Protein AF-A0A7W6X5T3-F1 (afdb_monomer_lite)

Structure (mmCIF, N/CA/C/O backbone):
data_AF-A0A7W6X5T3-F1
#
_entry.id   AF-A0A7W6X5T3-F1
#
loop_
_atom_site.group_PDB
_atom_site.id
_atom_site.type_symbol
_ato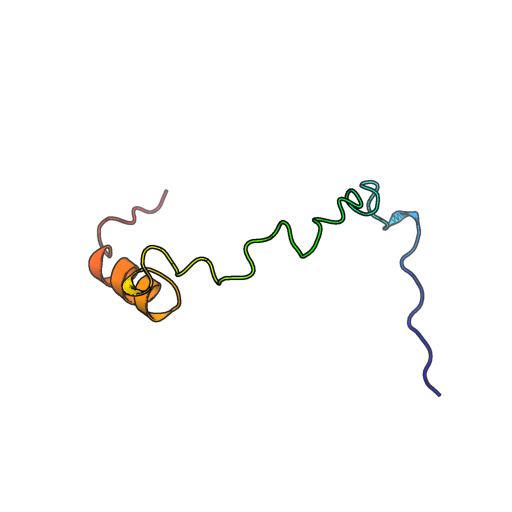m_site.label_atom_id
_atom_site.label_alt_id
_atom_site.label_comp_id
_atom_site.label_asym_id
_atom_site.label_entity_id
_atom_site.label_seq_id
_atom_site.pdbx_PDB_ins_code
_atom_site.Cartn_x
_atom_site.Cartn_y
_atom_site.Cartn_z
_atom_site.occupancy
_atom_site.B_iso_or_equiv
_atom_site.auth_seq_id
_atom_site.auth_comp_id
_atom_site.auth_asym_id
_atom_site.auth_atom_id
_atom_site.pdbx_PDB_model_num
ATOM 1 N N . MET A 1 1 ? 25.063 -21.260 -23.930 1.00 48.22 1 MET A N 1
ATOM 2 C CA . MET A 1 1 ? 24.524 -20.513 -25.086 1.00 48.22 1 MET A CA 1
ATOM 3 C C . MET A 1 1 ? 23.297 -19.741 -24.625 1.00 48.22 1 MET A C 1
ATOM 5 O O . MET A 1 1 ? 22.255 -20.353 -24.442 1.00 48.22 1 MET A O 1
ATOM 9 N N . THR A 1 2 ? 23.407 -18.437 -24.366 1.00 59.44 2 THR A N 1
ATOM 10 C CA . THR A 1 2 ? 22.241 -17.621 -23.981 1.00 59.44 2 THR A CA 1
ATOM 11 C C . THR A 1 2 ? 21.703 -16.941 -25.230 1.00 59.44 2 THR A C 1
ATOM 13 O O . THR A 1 2 ? 22.183 -15.876 -25.613 1.00 59.44 2 THR A O 1
ATOM 16 N N . SER A 1 3 ? 20.743 -17.576 -25.901 1.00 71.44 3 SER A N 1
ATOM 17 C CA . SER A 1 3 ? 20.018 -16.920 -26.988 1.00 71.44 3 SER A CA 1
ATOM 18 C C . SER A 1 3 ? 19.074 -15.893 -26.373 1.00 71.44 3 SER A C 1
ATOM 20 O O . SER A 1 3 ? 18.174 -16.256 -25.616 1.00 71.44 3 SER A O 1
ATOM 22 N N . LYS A 1 4 ? 19.287 -14.608 -26.665 1.00 75.12 4 LYS A N 1
ATOM 23 C CA . LYS A 1 4 ? 18.303 -13.571 -26.334 1.00 75.12 4 LYS A CA 1
ATOM 24 C C . LYS A 1 4 ?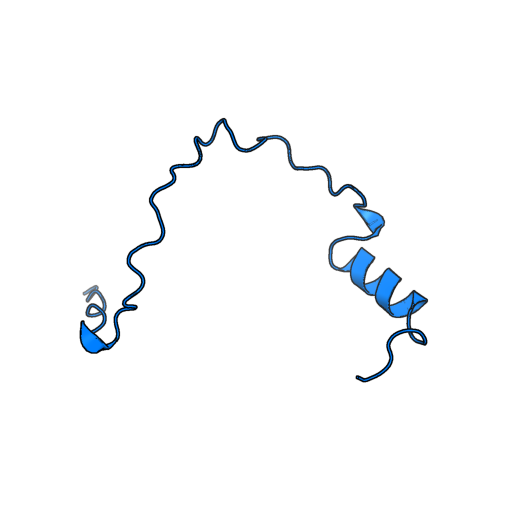 17.025 -13.839 -27.123 1.00 75.12 4 LYS A C 1
ATOM 26 O O . LYS A 1 4 ? 17.087 -14.266 -28.276 1.00 75.12 4 LYS A O 1
ATOM 31 N N . MET A 1 5 ? 15.881 -13.634 -26.473 1.00 81.75 5 MET A N 1
ATOM 32 C CA . MET A 1 5 ? 14.588 -13.764 -27.135 1.00 81.75 5 MET A CA 1
ATOM 33 C C . MET A 1 5 ? 14.489 -12.762 -28.293 1.00 81.75 5 MET A C 1
ATOM 35 O O . MET A 1 5 ? 15.046 -11.664 -28.194 1.00 81.75 5 MET A O 1
ATOM 39 N N . PRO A 1 6 ? 13.804 -13.132 -29.387 1.00 81.75 6 PRO A N 1
ATOM 40 C CA . PRO A 1 6 ? 13.578 -12.225 -30.499 1.00 81.75 6 PRO A CA 1
ATOM 41 C C . PRO A 1 6 ? 12.711 -11.041 -30.058 1.00 81.75 6 PRO A C 1
ATOM 43 O O . PRO A 1 6 ? 11.844 -11.165 -29.192 1.00 81.75 6 PRO A O 1
ATOM 46 N N . ASN A 1 7 ? 12.937 -9.887 -30.682 1.00 83.25 7 ASN A N 1
ATOM 47 C CA . ASN A 1 7 ? 12.132 -8.696 -30.434 1.00 83.25 7 ASN A CA 1
ATOM 48 C C . ASN A 1 7 ? 10.698 -8.881 -30.956 1.00 83.25 7 ASN A C 1
ATOM 50 O O . ASN A 1 7 ? 10.457 -9.599 -31.928 1.00 83.25 7 ASN A O 1
ATOM 54 N N . VAL A 1 8 ? 9.744 -8.188 -30.330 1.00 84.25 8 VAL A N 1
ATOM 55 C CA . VAL A 1 8 ? 8.327 -8.224 -30.718 1.00 84.25 8 VAL A CA 1
ATOM 56 C C . VAL A 1 8 ? 8.143 -7.649 -32.137 1.00 84.25 8 VAL A C 1
ATOM 58 O O . VAL A 1 8 ? 8.658 -6.558 -32.414 1.00 84.25 8 VAL A O 1
ATOM 61 N N . PRO A 1 9 ? 7.392 -8.327 -33.031 1.00 87.50 9 PRO A N 1
ATOM 62 C CA . PRO A 1 9 ? 7.135 -7.853 -34.391 1.00 87.50 9 PRO A CA 1
ATOM 63 C C . PRO A 1 9 ? 6.521 -6.442 -34.432 1.00 87.50 9 PRO A C 1
ATOM 65 O O . PRO A 1 9 ? 5.643 -6.160 -33.615 1.00 87.50 9 PRO A O 1
ATOM 68 N N . PRO A 1 10 ? 6.890 -5.577 -35.401 1.00 80.44 10 PRO A N 1
ATOM 69 C CA . PRO A 1 10 ? 6.432 -4.182 -35.461 1.00 80.44 10 PRO A CA 1
ATOM 70 C C . PRO A 1 10 ? 4.909 -4.005 -35.441 1.00 80.44 10 PRO A C 1
ATOM 72 O O . PRO A 1 10 ? 4.406 -3.102 -34.784 1.00 80.44 10 PRO A O 1
ATOM 75 N N . ALA A 1 11 ? 4.166 -4.899 -36.099 1.00 82.12 11 ALA A N 1
ATOM 76 C CA . ALA A 1 11 ? 2.701 -4.871 -36.122 1.00 82.12 11 ALA A CA 1
ATOM 77 C C . ALA A 1 11 ? 2.054 -5.081 -34.737 1.00 82.12 11 ALA A C 1
ATOM 79 O O . ALA A 1 11 ? 0.939 -4.617 -34.507 1.00 82.12 11 ALA A O 1
ATOM 80 N N . ASN A 1 12 ? 2.761 -5.747 -33.818 1.00 81.06 12 ASN A N 1
ATOM 81 C CA . ASN A 1 12 ? 2.307 -6.026 -32.453 1.00 81.06 12 ASN A CA 1
ATOM 82 C C . ASN A 1 12 ? 2.886 -5.032 -31.436 1.00 81.06 12 ASN A C 1
ATOM 84 O O . ASN A 1 12 ? 2.610 -5.140 -30.241 1.00 81.06 12 ASN A O 1
ATOM 88 N N . GLN A 1 13 ? 3.707 -4.078 -31.882 1.00 80.50 13 GLN A N 1
ATOM 89 C CA . GLN A 1 13 ? 4.176 -3.001 -31.024 1.00 80.50 13 GLN A CA 1
ATOM 90 C C . GLN A 1 13 ? 3.038 -1.998 -30.822 1.00 80.50 13 GLN A C 1
ATOM 92 O O . GLN A 1 13 ? 2.309 -1.639 -31.750 1.00 80.50 13 GLN A O 1
ATOM 97 N N . SER A 1 14 ? 2.864 -1.544 -29.584 1.00 79.62 14 SER A N 1
ATOM 98 C CA . SER A 1 14 ? 1.902 -0.490 -29.276 1.00 79.62 14 SER A CA 1
ATOM 99 C C . SER A 1 14 ? 2.208 0.762 -30.107 1.00 79.62 14 SER A C 1
ATOM 101 O O . SER A 1 14 ? 3.330 1.258 -30.099 1.00 79.62 14 SER A O 1
ATOM 103 N N . ARG A 1 15 ? 1.188 1.321 -30.774 1.00 75.81 15 ARG A N 1
ATOM 104 C CA . ARG A 1 15 ? 1.284 2.630 -31.457 1.00 75.81 15 ARG A CA 1
ATOM 105 C C . ARG A 1 15 ? 1.431 3.798 -30.487 1.00 75.81 15 ARG A C 1
ATOM 107 O O . ARG A 1 15 ? 1.812 4.892 -30.890 1.00 75.81 15 ARG A O 1
ATOM 114 N N . LYS A 1 16 ? 1.093 3.586 -29.213 1.00 71.00 16 LYS A N 1
ATOM 115 C CA . LYS A 1 16 ? 1.483 4.511 -28.153 1.00 71.00 16 LYS A CA 1
ATOM 116 C C . LYS A 1 16 ? 2.985 4.304 -27.994 1.00 71.00 16 LYS A C 1
ATOM 118 O O . LYS A 1 16 ? 3.375 3.209 -27.589 1.00 71.00 16 LYS A O 1
ATOM 123 N N . GLY A 1 17 ? 3.784 5.296 -28.392 1.00 67.38 17 GLY A N 1
ATOM 124 C CA . GLY A 1 17 ? 5.236 5.271 -28.212 1.00 67.38 17 GLY A CA 1
ATOM 125 C C . GLY A 1 17 ? 5.608 5.002 -26.755 1.00 67.38 17 GLY A C 1
ATOM 126 O O . GLY A 1 17 ? 4.737 5.003 -25.880 1.00 67.38 17 GLY A O 1
ATOM 127 N N . THR A 1 18 ? 6.894 4.775 -26.481 1.00 64.44 18 THR A N 1
ATOM 128 C CA . THR A 1 18 ? 7.395 4.771 -25.101 1.00 64.44 18 THR A CA 1
ATOM 129 C C . THR A 1 18 ? 6.814 5.998 -24.409 1.00 64.44 18 THR A C 1
ATOM 131 O O . THR A 1 18 ? 6.958 7.103 -24.932 1.00 64.44 18 THR A O 1
ATOM 134 N N . GLY A 1 19 ? 6.047 5.791 -23.333 1.00 58.19 19 GLY A N 1
ATOM 135 C CA . GLY A 1 19 ? 5.400 6.887 -22.616 1.00 58.19 19 GLY A CA 1
ATOM 136 C C . GLY A 1 19 ? 6.399 8.013 -22.361 1.00 58.19 19 GLY A C 1
ATOM 137 O O . GLY A 1 19 ? 7.591 7.746 -22.215 1.00 58.19 19 GLY A O 1
ATOM 138 N N . ASP A 1 20 ? 5.898 9.249 -22.381 1.00 54.25 20 ASP A N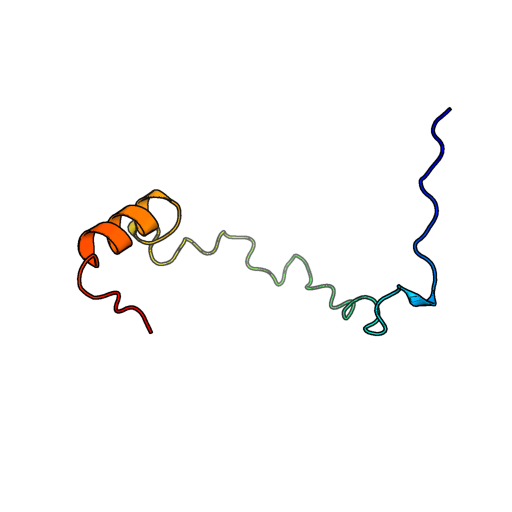 1
ATOM 139 C CA . ASP A 1 20 ? 6.671 10.485 -22.247 1.00 54.25 20 ASP A CA 1
ATOM 140 C C . ASP A 1 20 ? 7.855 10.301 -21.283 1.00 54.25 20 ASP A C 1
ATOM 142 O O . ASP A 1 20 ? 7.663 9.882 -20.137 1.00 54.25 20 ASP A O 1
ATOM 146 N N . THR A 1 21 ? 9.080 10.599 -21.732 1.00 57.50 21 THR A N 1
ATOM 147 C CA . THR A 1 21 ? 10.278 10.614 -20.882 1.00 57.50 21 THR A CA 1
ATOM 148 C C . THR A 1 21 ? 10.240 11.841 -19.984 1.00 57.50 21 THR A C 1
ATOM 150 O O . THR A 1 21 ? 11.200 12.611 -19.912 1.00 57.50 21 THR A O 1
ATOM 153 N N . LYS A 1 22 ? 9.135 12.045 -19.267 1.00 55.62 22 LYS A N 1
ATOM 154 C CA . LYS A 1 22 ? 9.174 12.837 -18.054 1.00 55.62 22 LYS A CA 1
ATOM 155 C C . LYS A 1 22 ? 10.074 12.055 -17.112 1.00 55.62 22 LYS A C 1
ATOM 157 O O . LYS A 1 22 ? 9.615 11.203 -16.357 1.00 55.62 22 LYS A O 1
ATOM 162 N N . GLN A 1 23 ? 11.378 12.323 -17.184 1.00 55.19 23 GLN A N 1
ATOM 163 C CA . GLN A 1 23 ? 12.252 12.157 -16.041 1.00 55.19 23 GLN A CA 1
ATOM 164 C C . GLN A 1 23 ? 11.636 13.038 -14.962 1.00 55.19 23 GLN A C 1
ATOM 166 O O . GLN A 1 23 ? 11.928 14.227 -14.859 1.00 55.19 23 GLN A O 1
ATOM 171 N N . THR A 1 24 ? 10.728 12.469 -14.175 1.00 54.22 24 THR A N 1
ATOM 172 C CA . THR A 1 24 ? 10.473 12.981 -12.842 1.00 54.22 24 THR A CA 1
ATOM 173 C C . THR A 1 24 ? 11.848 13.020 -12.201 1.00 54.22 24 THR A C 1
ATOM 175 O O . THR A 1 24 ? 12.462 11.964 -12.020 1.00 54.22 24 THR A O 1
ATOM 178 N N . SER A 1 25 ? 12.403 14.216 -11.968 1.00 55.53 25 SER A N 1
ATOM 179 C CA . SER A 1 25 ? 13.654 14.322 -11.225 1.00 55.53 25 SER A CA 1
ATOM 180 C C . SER A 1 25 ? 13.455 13.494 -9.959 1.00 55.53 25 SER A C 1
ATOM 182 O O . SER A 1 25 ? 12.445 13.668 -9.275 1.00 55.53 25 SER A O 1
ATOM 184 N N . ALA A 1 26 ? 14.357 12.559 -9.665 1.00 57.09 26 ALA A N 1
ATOM 185 C CA . ALA A 1 26 ? 14.232 11.716 -8.474 1.00 57.09 26 ALA A CA 1
ATOM 186 C C . ALA A 1 26 ? 14.162 12.554 -7.175 1.00 57.09 26 ALA A C 1
ATOM 188 O O . ALA A 1 26 ? 13.743 12.055 -6.136 1.00 57.09 26 ALA A O 1
ATOM 189 N N . ASP A 1 27 ? 14.533 13.836 -7.252 1.00 56.25 27 ASP A N 1
ATOM 190 C CA . ASP A 1 27 ? 14.396 14.859 -6.210 1.00 56.25 27 ASP A CA 1
ATOM 191 C C . ASP A 1 27 ? 13.029 15.555 -6.128 1.00 56.25 27 ASP A C 1
ATOM 193 O O . ASP A 1 27 ? 12.726 16.169 -5.113 1.00 56.25 27 ASP A O 1
ATOM 197 N N . GLN A 1 28 ? 12.187 15.464 -7.160 1.00 54.81 28 GLN A N 1
ATOM 198 C CA . GLN A 1 28 ? 10.819 16.007 -7.148 1.00 54.81 28 GLN A CA 1
ATOM 199 C C . GLN A 1 28 ? 9.785 14.997 -6.642 1.00 54.81 28 GLN A C 1
ATOM 201 O O . GLN A 1 28 ? 8.654 15.367 -6.340 1.00 54.81 28 GLN A O 1
ATOM 206 N N . THR A 1 29 ? 10.160 13.721 -6.533 1.00 57.44 29 THR A N 1
ATOM 207 C CA . THR A 1 29 ? 9.356 12.759 -5.779 1.00 57.44 29 THR A CA 1
ATOM 208 C C . THR A 1 29 ? 9.705 12.962 -4.309 1.00 57.44 29 THR A C 1
ATOM 210 O O . THR A 1 29 ? 10.890 12.865 -3.983 1.00 57.44 29 THR A O 1
ATOM 213 N N . PRO A 1 30 ? 8.746 13.237 -3.408 1.00 56.75 30 PRO A N 1
ATOM 214 C CA . PRO A 1 30 ? 9.025 13.224 -1.981 1.00 56.75 30 PRO A CA 1
ATOM 215 C C . PRO A 1 30 ? 9.680 11.881 -1.625 1.00 56.75 30 PRO A C 1
ATOM 217 O O . PRO A 1 30 ? 9.032 10.840 -1.625 1.00 56.75 30 PRO A O 1
ATOM 220 N N . ARG A 1 31 ? 10.994 11.885 -1.364 1.00 58.31 31 ARG A N 1
ATOM 221 C CA . ARG A 1 31 ? 11.759 10.704 -0.918 1.00 58.31 31 ARG A CA 1
ATOM 222 C C . ARG A 1 31 ? 11.576 10.423 0.575 1.00 58.31 31 ARG A C 1
ATOM 224 O O . ARG A 1 31 ? 12.353 9.696 1.181 1.00 58.31 31 ARG A O 1
ATOM 231 N N . GLY A 1 32 ? 10.545 10.994 1.180 1.00 55.47 32 GLY A N 1
ATOM 232 C CA . GLY A 1 32 ? 9.945 10.452 2.382 1.00 55.47 32 GLY A CA 1
ATOM 233 C C . GLY A 1 32 ? 8.748 9.668 1.906 1.00 55.47 32 GLY A C 1
ATOM 234 O O . GLY A 1 32 ? 7.927 10.230 1.185 1.00 55.47 32 GLY A O 1
ATOM 235 N N . GLN A 1 33 ? 8.663 8.392 2.280 1.00 59.81 33 GLN A N 1
ATOM 236 C CA . GLN A 1 33 ? 7.421 7.644 2.166 1.00 59.81 33 GLN A CA 1
ATOM 237 C C . GLN A 1 33 ? 6.285 8.598 2.506 1.00 59.81 33 GLN A C 1
ATOM 239 O O . GLN A 1 33 ? 6.303 9.186 3.592 1.00 59.81 33 GLN A O 1
ATOM 244 N N . GLN A 1 34 ? 5.368 8.822 1.563 1.00 59.97 34 GLN A N 1
ATOM 245 C CA . GLN A 1 34 ? 4.063 9.342 1.924 1.00 59.97 34 GLN A CA 1
ATOM 246 C C . GLN A 1 34 ? 3.601 8.360 2.986 1.00 59.97 34 GLN A C 1
ATOM 248 O O . GLN A 1 34 ? 3.272 7.218 2.665 1.00 59.97 34 GLN A O 1
ATOM 253 N N . ARG A 1 35 ? 3.766 8.733 4.264 1.00 60.91 35 ARG A N 1
ATOM 254 C CA . ARG A 1 35 ? 3.257 7.941 5.370 1.00 60.91 35 ARG A CA 1
ATOM 255 C C . ARG A 1 35 ? 1.823 7.726 4.962 1.00 60.91 35 ARG A C 1
ATOM 257 O O . ARG A 1 35 ? 1.145 8.718 4.696 1.00 60.91 35 ARG A O 1
ATOM 264 N N . ALA A 1 36 ? 1.445 6.462 4.782 1.00 66.75 36 ALA A N 1
ATOM 265 C CA . ALA A 1 36 ? 0.078 6.109 4.464 1.00 66.75 36 ALA A CA 1
ATOM 266 C C . ALA A 1 36 ? -0.787 6.975 5.374 1.00 66.75 36 ALA A C 1
ATOM 268 O O . ALA A 1 36 ? -0.642 6.872 6.589 1.00 66.75 36 ALA A O 1
ATOM 269 N N . GLU A 1 37 ? -1.568 7.904 4.810 1.00 74.38 37 GLU A N 1
ATOM 270 C CA . GLU A 1 37 ? -2.308 8.882 5.625 1.00 74.38 37 GLU A CA 1
ATOM 271 C C . GLU A 1 37 ? -3.191 8.161 6.650 1.00 74.38 37 GLU A C 1
ATOM 273 O O . GLU A 1 37 ? -3.467 8.687 7.721 1.00 74.38 37 GLU A O 1
ATOM 278 N N . ASN A 1 38 ? -3.547 6.908 6.342 1.00 74.75 38 ASN A N 1
ATOM 279 C CA . ASN A 1 38 ? -4.215 5.977 7.228 1.00 74.75 38 ASN A CA 1
ATOM 280 C C . ASN A 1 38 ? -3.541 4.594 7.140 1.00 74.75 38 ASN A C 1
ATOM 282 O O . ASN A 1 38 ? -4.015 3.739 6.387 1.00 74.75 38 ASN A O 1
ATOM 286 N N . PRO A 1 39 ? -2.445 4.336 7.874 1.00 76.06 39 PRO A N 1
ATOM 287 C CA . PRO A 1 39 ? -1.734 3.060 7.775 1.00 76.06 39 PRO A CA 1
ATOM 288 C C . PRO A 1 39 ? -2.619 1.887 8.227 1.00 76.06 39 PRO A C 1
ATOM 290 O O . PRO A 1 39 ? -2.555 0.814 7.637 1.00 76.06 39 PRO A O 1
ATOM 293 N N . ASP A 1 40 ? -3.524 2.122 9.183 1.00 78.81 40 ASP A N 1
ATOM 294 C CA . ASP A 1 40 ? -4.486 1.131 9.691 1.00 78.81 40 ASP A CA 1
ATOM 295 C C . ASP A 1 40 ? -5.621 0.803 8.709 1.00 78.81 40 ASP A C 1
ATOM 297 O O . ASP A 1 40 ? -6.382 -0.143 8.907 1.00 78.81 40 ASP A O 1
ATOM 301 N N . GLN A 1 41 ? -5.769 1.611 7.661 1.00 81.56 41 GLN A N 1
ATOM 302 C CA . GLN A 1 41 ? -6.801 1.478 6.634 1.00 81.56 41 GLN A CA 1
ATOM 303 C C . GLN A 1 41 ? -6.217 1.051 5.285 1.00 81.56 41 GLN A C 1
ATOM 305 O O . GLN A 1 41 ? -6.948 0.939 4.306 1.00 81.56 41 GLN A O 1
ATOM 310 N N . GLN A 1 42 ? -4.904 0.835 5.221 1.00 80.81 42 GLN A N 1
ATOM 311 C CA . GLN A 1 42 ? -4.181 0.484 4.008 1.00 80.81 42 GLN A CA 1
ATOM 312 C C . GLN A 1 42 ? -3.478 -0.868 4.175 1.00 80.81 42 GLN A C 1
ATOM 314 O O . GLN A 1 42 ? -3.290 -1.382 5.279 1.00 80.81 42 GLN A O 1
ATOM 319 N N . GLY A 1 43 ? -3.101 -1.477 3.051 1.00 85.94 43 GLY A N 1
ATOM 320 C CA . GLY A 1 43 ? -2.491 -2.804 3.037 1.00 85.94 43 GLY A CA 1
ATOM 321 C C . GLY A 1 43 ? -3.464 -3.924 3.418 1.00 85.94 43 GLY A C 1
ATOM 322 O O . GLY A 1 43 ? -4.668 -3.728 3.569 1.00 85.94 43 GLY A O 1
ATOM 323 N N . GLN A 1 44 ? -2.937 -5.142 3.549 1.00 86.88 44 GLN A N 1
ATOM 324 C CA . GLN A 1 44 ? -3.766 -6.340 3.706 1.00 86.88 44 GLN A CA 1
ATOM 325 C C . GLN A 1 44 ? -4.654 -6.288 4.960 1.00 86.88 44 GLN A C 1
ATOM 327 O O . GLN A 1 44 ? -5.840 -6.598 4.881 1.00 86.88 44 GLN A O 1
ATOM 332 N N . GLN A 1 45 ? -4.103 -5.878 6.106 1.00 86.88 45 GLN A N 1
ATOM 333 C CA . GLN A 1 45 ? -4.848 -5.838 7.369 1.00 86.88 45 GLN A CA 1
ATOM 334 C C . GLN A 1 45 ? -5.937 -4.757 7.368 1.00 86.88 45 GLN A C 1
ATOM 336 O O . GLN A 1 45 ? -7.063 -5.034 7.785 1.00 86.88 45 GLN A O 1
ATOM 341 N N . GLY A 1 46 ? -5.636 -3.563 6.844 1.00 88.19 46 GLY A N 1
ATOM 342 C CA . GLY A 1 46 ? -6.617 -2.487 6.697 1.00 88.19 46 GLY A CA 1
ATOM 343 C C . GLY A 1 46 ? -7.764 -2.882 5.770 1.00 88.19 46 GLY A C 1
ATOM 344 O O . GLY A 1 46 ? -8.931 -2.742 6.141 1.00 88.19 46 GLY A O 1
ATOM 345 N N . ASN A 1 47 ? -7.441 -3.504 4.632 1.00 87.56 47 ASN A N 1
ATOM 346 C CA . ASN A 1 47 ? -8.438 -4.024 3.696 1.00 87.56 47 ASN A CA 1
ATOM 347 C C . ASN A 1 47 ? -9.340 -5.083 4.353 1.00 87.56 47 ASN A C 1
ATOM 349 O O . ASN A 1 47 ? -10.558 -5.024 4.211 1.00 87.56 47 ASN A O 1
ATOM 353 N N . ILE A 1 48 ? -8.773 -6.030 5.115 1.00 87.69 48 ILE A N 1
ATOM 354 C CA . ILE A 1 48 ? -9.557 -7.040 5.849 1.00 87.69 48 ILE A CA 1
ATOM 355 C C . ILE A 1 48 ? -10.505 -6.366 6.844 1.00 87.69 48 ILE A C 1
ATOM 357 O O . ILE A 1 48 ? -11.684 -6.718 6.900 1.00 87.69 48 ILE A O 1
ATOM 361 N N . ARG A 1 49 ? -10.021 -5.384 7.614 1.00 88.50 49 ARG A N 1
ATOM 362 C CA . ARG A 1 49 ? -10.835 -4.678 8.611 1.00 88.50 49 ARG A CA 1
ATOM 363 C C . ARG A 1 49 ? -11.988 -3.917 7.961 1.00 88.50 49 ARG A C 1
ATOM 365 O O . ARG A 1 49 ? -13.118 -4.017 8.435 1.00 88.50 49 ARG A O 1
ATOM 372 N N . GLN A 1 50 ? -11.719 -3.195 6.878 1.00 88.06 50 GLN A N 1
ATOM 373 C CA . GLN A 1 50 ? -12.742 -2.467 6.128 1.00 88.06 50 GLN A CA 1
ATOM 374 C C . GLN A 1 50 ? -13.771 -3.416 5.522 1.00 88.06 50 GLN A C 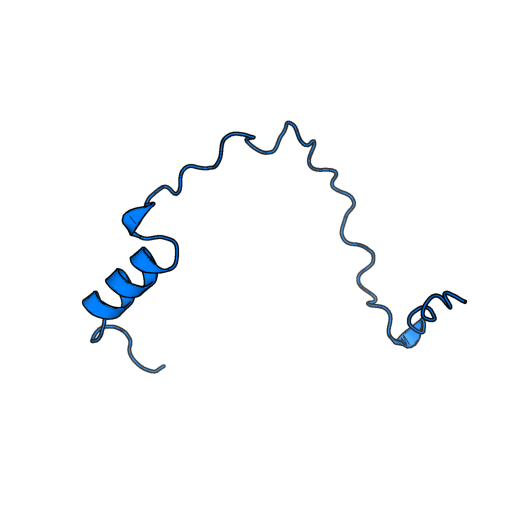1
ATOM 376 O O . GLN A 1 50 ? -14.964 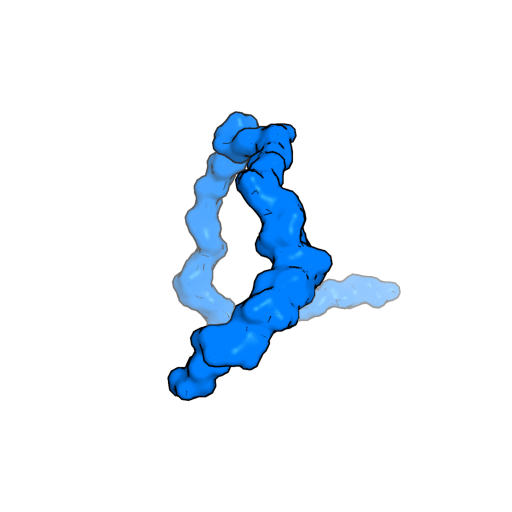-3.228 5.741 1.00 88.06 50 GLN A O 1
ATOM 381 N N . ASN A 1 51 ? -13.330 -4.474 4.841 1.00 85.75 51 ASN A N 1
ATOM 382 C CA . ASN A 1 51 ? -14.233 -5.448 4.234 1.00 85.75 51 ASN A CA 1
ATOM 383 C C . ASN A 1 51 ? -15.105 -6.136 5.284 1.00 85.75 51 ASN A C 1
ATOM 385 O O . ASN A 1 51 ? -16.303 -6.260 5.071 1.00 85.75 51 ASN A O 1
ATOM 389 N N . THR A 1 52 ? -14.529 -6.506 6.436 1.00 83.75 52 THR A N 1
ATOM 390 C CA . THR A 1 52 ? -15.256 -7.169 7.533 1.00 83.75 52 THR A CA 1
ATOM 391 C C . THR A 1 52 ? -16.229 -6.226 8.248 1.00 83.75 52 THR A C 1
ATOM 393 O O . THR A 1 52 ? -17.311 -6.644 8.646 1.00 83.75 52 THR A O 1
ATOM 396 N N . THR A 1 53 ? -15.883 -4.945 8.393 1.00 85.69 53 THR A N 1
ATOM 397 C CA . THR A 1 53 ? -16.784 -3.945 8.998 1.00 85.69 53 THR A CA 1
ATOM 398 C C . THR A 1 53 ? 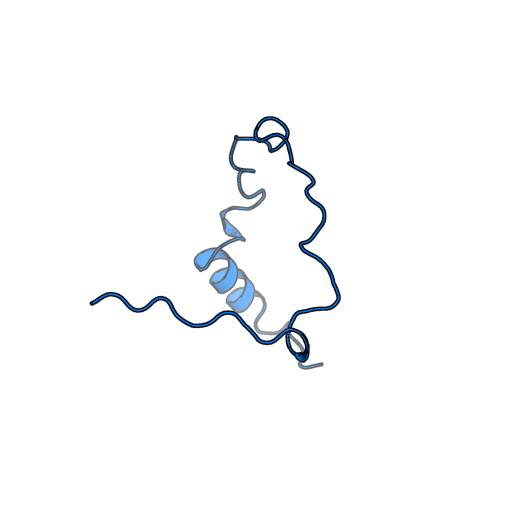-17.908 -3.555 8.033 1.00 85.69 53 THR A C 1
ATOM 400 O O . THR A 1 53 ? -19.031 -3.303 8.458 1.00 85.69 53 THR A O 1
ATOM 403 N N . ASN A 1 54 ? -17.629 -3.555 6.726 1.00 85.19 54 ASN A N 1
ATOM 404 C CA . ASN A 1 54 ? -18.554 -3.112 5.686 1.00 85.19 54 ASN A CA 1
ATOM 405 C C . ASN A 1 54 ? -19.296 -4.264 4.976 1.00 85.19 54 ASN A C 1
ATOM 407 O O . ASN A 1 54 ? -19.864 -4.028 3.910 1.00 85.19 54 ASN A O 1
ATOM 411 N N . GLN A 1 55 ? -19.327 -5.482 5.546 1.00 71.50 55 GLN A N 1
ATOM 412 C CA . GLN A 1 55 ? -19.897 -6.708 4.934 1.00 71.50 55 GLN A CA 1
ATOM 413 C C . GLN A 1 55 ? -21.362 -6.581 4.460 1.00 71.50 55 GLN A C 1
ATOM 415 O O . GLN A 1 55 ? -21.828 -7.436 3.719 1.00 71.50 55 GLN A O 1
ATOM 420 N N . GLY A 1 56 ? -22.105 -5.547 4.873 1.00 78.06 56 GLY A N 1
ATOM 421 C CA . GLY A 1 56 ? -23.488 -5.292 4.437 1.00 78.06 56 GLY A CA 1
ATOM 422 C C . GLY A 1 56 ? -23.690 -4.039 3.576 1.00 78.06 56 GLY A C 1
ATOM 423 O O . GLY A 1 56 ? -24.796 -3.811 3.096 1.00 78.06 56 GLY A O 1
ATOM 424 N N . TYR A 1 57 ? -22.655 -3.212 3.390 1.00 75.06 57 TYR A N 1
ATOM 425 C CA . TYR A 1 57 ? -22.730 -1.992 2.570 1.00 75.06 57 TYR A CA 1
ATOM 426 C C . TYR A 1 57 ? -22.307 -2.222 1.117 1.00 75.06 57 TYR A C 1
ATOM 428 O O . TYR A 1 57 ? -22.611 -1.405 0.249 1.00 75.06 57 TYR A O 1
ATOM 436 N N . GLN A 1 58 ? -21.596 -3.318 0.846 1.00 74.88 58 GLN A N 1
ATOM 437 C CA . GLN A 1 58 ? -21.202 -3.692 -0.506 1.00 74.88 58 GLN A CA 1
ATOM 438 C C . GLN A 1 58 ? -22.402 -4.348 -1.190 1.00 74.88 58 GLN A C 1
ATOM 440 O O . GLN A 1 58 ? -22.699 -5.514 -0.958 1.00 74.88 58 GLN A O 1
ATOM 445 N N . GLN A 1 59 ? -23.140 -3.558 -1.966 1.00 78.94 59 GLN A N 1
ATOM 446 C CA . GLN A 1 59 ? -24.204 -4.062 -2.827 1.00 78.94 59 GLN A CA 1
ATOM 447 C C . GLN A 1 59 ? -23.604 -4.483 -4.165 1.00 78.94 59 GLN A C 1
ATOM 449 O O . GLN A 1 59 ? -22.852 -3.711 -4.767 1.00 78.94 59 GLN A O 1
ATOM 454 N N . ASP A 1 60 ? -23.969 -5.676 -4.627 1.00 72.06 60 ASP A N 1
ATOM 455 C CA . ASP A 1 60 ? -23.720 -6.111 -5.998 1.00 72.06 60 ASP A CA 1
ATOM 456 C C . ASP A 1 60 ? -24.388 -5.099 -6.946 1.00 72.06 60 ASP A C 1
ATOM 458 O O . ASP A 1 60 ? -25.605 -4.902 -6.893 1.00 72.06 60 ASP A O 1
ATOM 462 N N . ARG A 1 61 ? -23.594 -4.394 -7.758 1.00 59.03 61 ARG A N 1
ATOM 463 C CA . ARG A 1 61 ? -24.085 -3.525 -8.838 1.00 59.03 61 ARG A CA 1
ATOM 464 C C . ARG A 1 61 ? -23.806 -4.147 -10.190 1.00 59.03 61 ARG A C 1
ATOM 466 O O . ARG A 1 61 ? -22.667 -4.626 -10.378 1.00 59.03 61 ARG A O 1
#

pLDDT: mean 72.22, std 12.15, range [48.22, 88.5]

Radius of gyration: 21.75 Å; chains: 1; bounding box: 49×36×46 Å

Secondary structure (DSSP, 8-state):
--PPPPPPPGGGS-SSPSP------TTTS-SS----SSGGGSHHHHHHHHHHHTTTT----

Sequence (61 aa):
MTSKMPNVPPANQSRKGTGDTKQTSADQTPRGQQRAENPDQQGQQGNIRQNTTNQGYQQDR

Foldseek 3Di:
DDDDDDDDDPVPDDPCPDPDPPPPPPVVPPPPPPPPPCPCCDDDNNVVVCCVVCVPVDDDD